Protein AF-A0A5V2V2C1-F1 (afdb_monomer_lite)

Organism: Salmonella enterica (NCBI:txid28901)

pLDDT: mean 73.4, std 7.79, range [46.5, 88.31]

Structure (mmCIF, N/CA/C/O backbone):
data_AF-A0A5V2V2C1-F1
#
_entry.id   AF-A0A5V2V2C1-F1
#
loop_
_atom_site.group_PDB
_atom_site.id
_atom_site.type_symbol
_atom_site.label_atom_id
_atom_site.label_alt_id
_atom_site.label_comp_id
_atom_site.label_asym_id
_atom_site.label_entity_id
_atom_site.label_seq_id
_atom_site.pdbx_PDB_ins_code
_atom_site.Cartn_x
_atom_site.Cartn_y
_atom_site.Cartn_z
_atom_site.occupancy
_atom_site.B_iso_or_equiv
_atom_site.auth_seq_id
_atom_site.auth_comp_id
_atom_site.auth_asym_id
_atom_site.auth_atom_id
_atom_site.pdbx_PDB_model_num
ATOM 1 N N . MET A 1 1 ? -15.595 21.763 -10.221 1.00 57.06 1 MET A N 1
ATOM 2 C CA . MET A 1 1 ? -15.174 20.963 -11.400 1.00 57.06 1 MET A CA 1
ATOM 3 C C . MET A 1 1 ? -13.698 20.547 -11.376 1.00 57.06 1 MET A C 1
ATOM 5 O O . MET A 1 1 ? -13.423 19.401 -11.702 1.00 57.06 1 MET A O 1
ATOM 9 N N . LYS A 1 2 ? -12.760 21.394 -10.913 1.00 62.22 2 LYS A N 1
ATOM 10 C CA . LYS A 1 2 ? -11.306 21.099 -10.880 1.00 62.22 2 LYS A CA 1
ATOM 11 C C . LYS A 1 2 ? -10.919 19.744 -10.247 1.00 62.22 2 LYS A C 1
ATOM 13 O O . LYS A 1 2 ? -10.123 19.019 -10.826 1.00 62.22 2 LYS A O 1
ATOM 18 N N . LYS A 1 3 ? -11.540 19.347 -9.124 1.00 69.38 3 LYS A N 1
ATOM 19 C CA . LYS A 1 3 ? -11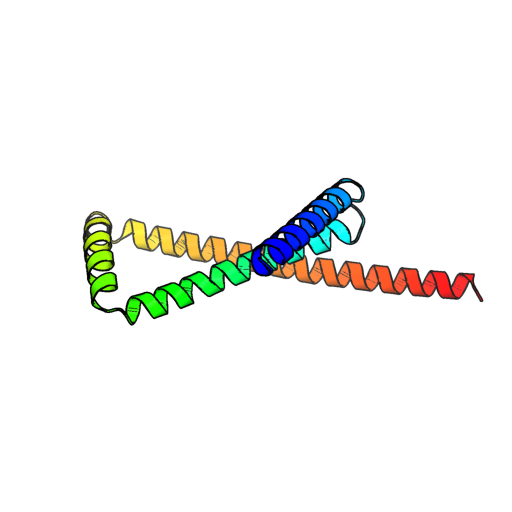.255 18.062 -8.443 1.00 69.38 3 LYS A CA 1
ATOM 20 C C . LYS A 1 3 ? -11.572 16.823 -9.297 1.00 69.38 3 LYS A C 1
ATOM 22 O O . LYS A 1 3 ? -10.804 15.870 -9.289 1.00 69.38 3 LYS A O 1
ATOM 27 N N . LYS A 1 4 ? -12.672 16.850 -10.063 1.00 72.38 4 LYS A N 1
ATOM 28 C CA . LYS A 1 4 ? -13.042 15.750 -10.974 1.00 72.38 4 LYS A CA 1
ATOM 29 C C . LYS A 1 4 ? -12.075 15.647 -12.154 1.00 72.38 4 LYS A C 1
ATOM 31 O O . LYS A 1 4 ? -11.758 14.548 -12.580 1.00 72.38 4 LYS A O 1
ATOM 36 N N . LEU A 1 5 ? -11.583 16.788 -12.634 1.00 76.75 5 LEU A N 1
ATOM 37 C CA . LEU A 1 5 ? -10.645 16.865 -13.753 1.00 76.75 5 LEU A CA 1
ATOM 38 C C . LEU A 1 5 ? -9.265 16.310 -13.366 1.00 76.75 5 LEU A C 1
ATOM 40 O O . LEU A 1 5 ? -8.706 15.496 -14.089 1.00 76.75 5 LEU A O 1
ATOM 44 N N . ILE A 1 6 ? -8.774 16.662 -12.173 1.00 82.06 6 ILE A N 1
ATOM 45 C CA . ILE A 1 6 ? -7.521 16.127 -11.613 1.00 82.06 6 ILE A CA 1
ATOM 46 C C . ILE A 1 6 ? -7.639 14.620 -11.359 1.00 82.06 6 ILE A C 1
ATOM 48 O O . ILE A 1 6 ? -6.746 13.863 -11.723 1.00 82.06 6 ILE A O 1
ATOM 52 N N . SER A 1 7 ? -8.764 14.174 -10.791 1.00 81.75 7 SER A N 1
ATOM 53 C CA . SER A 1 7 ? -9.020 12.749 -10.568 1.00 81.75 7 SER A CA 1
ATOM 54 C C . SER A 1 7 ? -9.093 11.962 -11.880 1.00 81.75 7 SER A C 1
ATOM 56 O O . SER A 1 7 ? -8.578 10.851 -11.941 1.00 81.75 7 SER A O 1
ATOM 58 N N . GLY A 1 8 ? -9.713 12.525 -12.921 1.00 84.25 8 GLY A N 1
ATOM 59 C CA . GLY A 1 8 ? -9.805 11.894 -14.239 1.00 84.25 8 GLY A CA 1
ATOM 60 C C . GLY A 1 8 ? -8.454 11.808 -14.948 1.00 84.25 8 GLY A C 1
ATOM 61 O O . GLY A 1 8 ? -8.103 10.749 -15.458 1.00 84.25 8 GLY A O 1
ATOM 62 N N . LEU A 1 9 ? -7.666 12.888 -14.919 1.00 86.50 9 LEU A N 1
ATOM 63 C CA . LEU A 1 9 ? -6.310 12.911 -15.478 1.00 86.50 9 LEU A CA 1
ATOM 64 C C . LEU A 1 9 ? -5.384 11.921 -14.768 1.00 86.50 9 LEU A C 1
ATOM 66 O O . LEU A 1 9 ? -4.652 11.190 -15.428 1.00 86.50 9 LEU A O 1
ATOM 70 N N . PHE A 1 10 ? -5.452 11.858 -13.437 1.00 84.88 10 PHE A N 1
ATOM 71 C CA . PHE A 1 10 ? -4.700 10.878 -12.658 1.00 84.88 10 PHE A CA 1
ATOM 72 C C . PHE A 1 10 ? -5.082 9.443 -13.042 1.00 84.88 10 PHE A C 1
ATOM 74 O O . PHE A 1 10 ? -4.202 8.615 -13.251 1.00 84.88 10 PHE A O 1
ATOM 81 N N . LEU A 1 11 ? -6.380 9.160 -13.203 1.00 84.81 11 LEU A N 1
ATOM 82 C CA . LEU A 1 11 ? -6.861 7.839 -13.608 1.00 84.81 11 LEU A CA 1
ATOM 83 C C . LEU A 1 11 ? -6.369 7.457 -15.013 1.00 84.81 11 LEU A C 1
ATOM 85 O O . LEU A 1 11 ? -5.907 6.338 -15.214 1.00 84.81 11 LEU A O 1
ATOM 89 N N . MET A 1 12 ? -6.427 8.384 -15.974 1.00 88.31 12 MET A N 1
ATOM 90 C CA . MET A 1 12 ? -5.920 8.155 -17.332 1.00 88.31 12 MET A CA 1
ATOM 91 C C . MET A 1 12 ? -4.411 7.898 -17.338 1.00 88.31 12 MET A C 1
ATOM 93 O O . MET A 1 12 ? -3.957 6.947 -17.973 1.00 88.31 12 MET A O 1
ATOM 97 N N . LEU A 1 13 ? -3.642 8.701 -16.595 1.00 86.50 13 LEU A N 1
ATOM 98 C CA . LEU A 1 13 ? -2.196 8.527 -16.459 1.00 86.50 13 LEU A CA 1
ATOM 99 C C . LEU A 1 13 ? -1.855 7.177 -15.813 1.00 86.50 13 LEU A C 1
ATOM 101 O O . LEU A 1 13 ? -0.954 6.479 -16.270 1.00 86.50 13 LEU A O 1
ATOM 105 N N . TRP A 1 14 ? -2.608 6.786 -14.783 1.00 82.75 14 TRP A N 1
ATOM 106 C CA . TRP A 1 14 ? -2.436 5.515 -14.087 1.00 82.75 14 TRP A CA 1
ATOM 107 C C . TRP A 1 14 ? -2.726 4.314 -14.991 1.00 82.75 14 TRP A C 1
ATOM 109 O O . TRP A 1 14 ? -1.942 3.368 -15.041 1.00 82.75 14 TRP A O 1
ATOM 119 N N . MET A 1 15 ? -3.811 4.366 -15.765 1.00 85.44 15 MET A N 1
ATOM 120 C CA . MET A 1 15 ? -4.148 3.313 -16.726 1.00 85.44 15 MET A CA 1
ATOM 121 C C . MET A 1 15 ? -3.092 3.191 -17.827 1.00 85.44 15 MET A C 1
ATOM 123 O O . MET A 1 15 ? -2.682 2.080 -18.154 1.00 85.44 15 MET A O 1
ATOM 127 N N . ALA A 1 16 ? -2.595 4.312 -18.355 1.00 84.25 16 ALA A N 1
ATOM 128 C CA . ALA A 1 16 ? -1.507 4.303 -19.331 1.00 84.25 16 ALA A CA 1
ATOM 129 C C . ALA A 1 16 ? -0.223 3.683 -18.752 1.00 84.25 16 ALA A C 1
ATOM 131 O O . ALA A 1 16 ? 0.440 2.896 -19.428 1.00 84.25 16 ALA A O 1
ATOM 132 N N . LEU A 1 17 ? 0.092 3.977 -17.486 1.00 82.00 17 LEU A N 1
ATOM 133 C CA . LEU A 1 17 ? 1.231 3.395 -16.776 1.00 82.00 17 LEU A CA 1
ATOM 134 C C . LEU A 1 17 ? 1.090 1.871 -16.615 1.00 82.00 17 LEU A C 1
ATOM 136 O O . LEU A 1 17 ? 2.054 1.142 -16.840 1.00 82.00 17 LEU A O 1
ATOM 140 N N . LEU A 1 18 ? -0.107 1.382 -16.272 1.00 80.56 18 LEU A N 1
ATOM 141 C CA . LEU A 1 18 ? -0.396 -0.053 -16.150 1.00 80.56 18 LEU A CA 1
ATOM 142 C C . LEU A 1 18 ? -0.298 -0.780 -17.496 1.00 80.56 18 LEU A C 1
ATOM 144 O O . LEU A 1 18 ? 0.258 -1.875 -17.569 1.00 80.56 18 LEU A O 1
ATOM 148 N N . ILE A 1 19 ? -0.793 -0.162 -18.569 1.00 81.56 19 ILE A N 1
ATOM 149 C CA . ILE A 1 19 ? -0.679 -0.712 -19.924 1.00 81.56 19 ILE A CA 1
ATOM 150 C C . ILE A 1 19 ? 0.797 -0.770 -20.337 1.00 81.56 19 ILE A C 1
ATOM 152 O O . ILE A 1 19 ? 1.263 -1.810 -20.796 1.00 81.56 19 ILE A O 1
ATOM 156 N N . ALA A 1 20 ? 1.567 0.297 -20.103 1.00 75.25 20 ALA A N 1
ATOM 157 C CA . ALA A 1 20 ? 3.005 0.315 -20.376 1.00 75.25 20 ALA A CA 1
ATOM 158 C C . ALA A 1 20 ? 3.775 -0.734 -19.554 1.00 75.25 20 ALA A C 1
ATOM 160 O O . ALA A 1 20 ? 4.711 -1.344 -20.068 1.00 75.25 20 ALA A O 1
ATOM 161 N N . ALA A 1 21 ? 3.360 -0.993 -18.310 1.00 75.31 21 ALA A N 1
ATOM 162 C CA . ALA A 1 21 ? 3.924 -2.051 -17.477 1.00 75.31 21 AL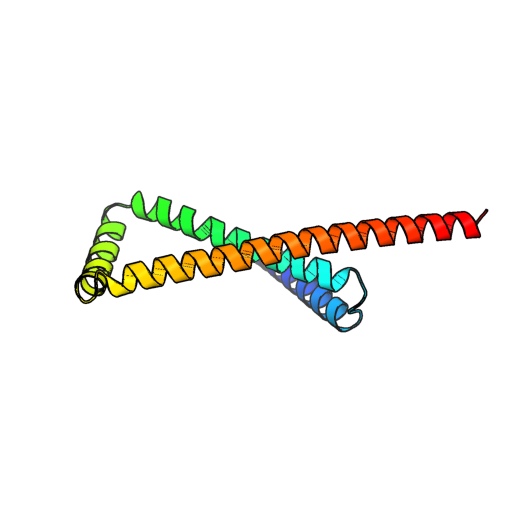A A CA 1
ATOM 163 C C . ALA A 1 21 ? 3.668 -3.458 -18.043 1.00 75.31 21 ALA A C 1
ATOM 165 O O . ALA A 1 21 ? 4.554 -4.306 -17.974 1.00 75.31 21 ALA A O 1
ATOM 166 N N . MET A 1 22 ? 2.493 -3.711 -18.628 1.00 77.06 22 MET A N 1
ATOM 167 C CA . MET A 1 22 ? 2.206 -4.995 -19.279 1.00 77.06 22 MET A CA 1
ATOM 168 C C . MET A 1 22 ? 2.931 -5.166 -20.616 1.00 77.06 22 MET A C 1
ATOM 170 O O . MET A 1 22 ? 3.393 -6.263 -20.918 1.00 77.06 22 MET A O 1
ATOM 174 N N . VAL A 1 23 ? 3.043 -4.099 -21.410 1.00 77.50 23 VAL A N 1
ATOM 175 C CA . VAL A 1 23 ? 3.706 -4.148 -22.724 1.00 77.50 23 VAL A CA 1
ATOM 176 C C . VAL A 1 23 ? 5.233 -4.218 -22.581 1.00 77.50 23 VAL A C 1
ATOM 178 O O . VAL A 1 23 ? 5.893 -4.882 -23.376 1.00 77.50 23 VAL A O 1
ATOM 181 N N . TYR A 1 24 ? 5.800 -3.592 -21.543 1.00 70.62 24 TYR A N 1
ATOM 182 C CA . TYR A 1 24 ? 7.239 -3.577 -21.261 1.00 70.62 24 TYR A CA 1
ATOM 183 C C . TYR A 1 24 ? 7.549 -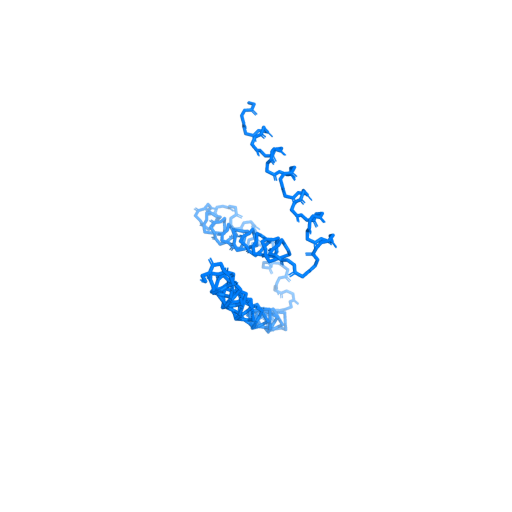4.086 -19.841 1.00 70.62 24 TYR A C 1
ATOM 185 O O . TYR A 1 24 ? 7.949 -3.304 -18.970 1.00 70.62 24 TYR A O 1
ATOM 193 N N . PRO A 1 25 ? 7.430 -5.405 -19.598 1.00 62.91 25 PRO A N 1
ATOM 194 C CA . PRO A 1 25 ? 7.582 -5.999 -18.266 1.00 62.91 25 PRO A CA 1
ATOM 195 C C . PRO A 1 25 ? 9.013 -5.924 -17.703 1.00 62.91 25 PRO A C 1
ATOM 197 O O . PRO A 1 25 ? 9.208 -6.061 -16.502 1.00 62.91 25 PRO A O 1
ATOM 200 N N . GLN A 1 26 ? 10.015 -5.687 -18.554 1.00 64.56 26 GLN A N 1
ATOM 201 C CA . GLN A 1 26 ? 11.431 -5.533 -18.178 1.00 64.56 26 GLN A CA 1
ATOM 202 C C . GLN A 1 26 ? 11.825 -4.057 -17.927 1.00 64.56 26 GLN A C 1
ATOM 204 O O . GLN A 1 26 ? 12.989 -3.757 -17.670 1.00 64.56 26 GLN A O 1
ATOM 209 N N . GLY A 1 27 ? 10.885 -3.114 -18.077 1.00 68.75 27 GLY A N 1
ATOM 210 C CA . GLY A 1 27 ? 11.129 -1.676 -17.946 1.00 68.75 27 GLY A CA 1
ATOM 211 C C . GLY A 1 27 ? 10.921 -1.130 -16.529 1.00 68.75 27 GLY A C 1
ATOM 212 O O . GLY A 1 27 ? 10.654 -1.858 -15.582 1.00 68.75 27 GLY A O 1
ATOM 213 N N . ILE A 1 28 ? 10.992 0.196 -16.386 1.00 69.38 28 ILE A N 1
ATOM 214 C CA . ILE A 1 28 ? 10.740 0.902 -15.113 1.00 69.38 28 ILE A CA 1
ATOM 215 C C . ILE A 1 28 ? 9.225 1.045 -14.835 1.00 69.38 28 ILE A C 1
ATOM 217 O O . ILE A 1 28 ? 8.807 1.258 -13.699 1.00 69.38 28 ILE A O 1
ATOM 221 N N . PHE A 1 29 ? 8.373 0.881 -15.853 1.00 73.25 29 PHE A N 1
ATOM 222 C CA . PHE A 1 29 ? 6.918 1.055 -15.748 1.00 73.25 29 PHE A CA 1
ATOM 223 C C . PHE A 1 29 ? 6.228 0.110 -14.744 1.00 73.25 29 PHE A C 1
ATOM 225 O O . PHE A 1 29 ? 5.444 0.611 -13.935 1.00 73.25 29 PHE A O 1
ATOM 232 N N . PRO A 1 30 ? 6.534 -1.204 -14.690 1.00 71.38 30 PRO A N 1
ATOM 233 C CA . PRO A 1 30 ? 6.015 -2.093 -13.646 1.00 71.38 30 PRO A CA 1
ATOM 234 C C . PRO A 1 30 ? 6.439 -1.670 -12.238 1.00 71.38 30 PRO A C 1
ATOM 236 O O . PRO A 1 30 ? 5.663 -1.797 -11.295 1.00 71.38 30 PRO A O 1
ATOM 239 N N . VAL A 1 31 ? 7.643 -1.111 -12.094 1.00 70.62 31 VAL A N 1
ATOM 240 C CA . VAL A 1 31 ? 8.188 -0.633 -10.811 1.00 70.62 31 VAL A CA 1
ATOM 241 C C . VAL A 1 31 ? 7.462 0.624 -10.343 1.00 70.62 31 VAL A C 1
ATOM 243 O O . VAL A 1 31 ? 7.117 0.754 -9.168 1.00 70.62 31 VAL A O 1
ATOM 246 N N . LEU A 1 32 ? 7.172 1.541 -11.266 1.00 75.19 32 LEU A N 1
ATOM 247 C CA . LEU A 1 32 ? 6.388 2.744 -10.987 1.00 75.19 32 LEU A CA 1
ATOM 248 C C . LEU A 1 32 ? 4.938 2.397 -10.633 1.00 75.19 32 LEU A C 1
ATOM 250 O O . LEU A 1 32 ? 4.389 2.947 -9.680 1.00 75.19 32 LEU A O 1
ATOM 254 N N . ALA A 1 33 ? 4.339 1.440 -11.342 1.00 76.19 33 ALA A N 1
ATOM 255 C CA . ALA A 1 33 ? 3.006 0.948 -11.020 1.00 76.19 33 ALA A CA 1
ATOM 256 C C . ALA A 1 33 ? 2.982 0.271 -9.640 1.00 76.19 33 ALA A C 1
ATOM 258 O O . ALA A 1 33 ? 2.147 0.610 -8.805 1.00 76.19 33 ALA A O 1
ATOM 259 N N . ALA A 1 34 ? 3.931 -0.623 -9.351 1.00 76.06 34 ALA A N 1
ATOM 260 C CA . ALA A 1 34 ? 4.032 -1.270 -8.047 1.00 76.06 34 ALA A CA 1
ATOM 261 C C . ALA A 1 34 ? 4.232 -0.242 -6.923 1.00 76.06 34 ALA A C 1
ATOM 263 O O . ALA A 1 34 ? 3.471 -0.228 -5.959 1.00 76.06 34 ALA A O 1
ATOM 264 N N . SER A 1 35 ? 5.194 0.671 -7.060 1.00 74.81 35 SER A N 1
ATOM 265 C CA . SER A 1 35 ? 5.452 1.698 -6.042 1.00 74.81 35 SER A CA 1
ATOM 266 C C . SER A 1 35 ? 4.248 2.617 -5.810 1.00 74.81 35 SER A C 1
ATOM 268 O O . SER A 1 35 ? 3.931 2.910 -4.658 1.00 74.81 35 SER A O 1
ATOM 270 N N . GLY A 1 36 ? 3.505 3.000 -6.854 1.00 78.50 36 GLY A N 1
ATOM 271 C CA . GLY A 1 36 ? 2.274 3.775 -6.683 1.00 78.50 36 GLY A CA 1
ATOM 272 C C . GLY A 1 36 ? 1.155 2.997 -5.974 1.00 78.50 36 GLY A C 1
ATOM 273 O O . GLY A 1 36 ? 0.477 3.573 -5.122 1.00 78.50 36 GLY A O 1
ATOM 274 N N . VAL A 1 37 ? 1.004 1.686 -6.226 1.00 80.62 37 VAL A N 1
ATOM 275 C CA . VAL A 1 37 ? 0.077 0.824 -5.459 1.00 80.62 37 VAL A CA 1
ATOM 276 C C . VAL A 1 37 ? 0.476 0.788 -3.984 1.00 80.62 37 VAL A C 1
ATOM 278 O O . VAL A 1 37 ? -0.380 0.927 -3.110 1.00 80.62 37 VAL A O 1
ATOM 281 N N . TRP A 1 38 ? 1.771 0.658 -3.695 1.00 74.56 38 TRP A N 1
ATOM 282 C CA . TRP A 1 38 ? 2.288 0.649 -2.327 1.00 74.56 38 TRP A CA 1
ATOM 283 C C . TRP A 1 38 ? 2.052 1.979 -1.605 1.00 74.56 38 TRP A C 1
ATOM 285 O O . TRP A 1 38 ? 1.575 1.978 -0.471 1.00 74.56 38 TRP A O 1
ATOM 295 N N . VAL A 1 39 ? 2.299 3.113 -2.264 1.00 78.31 39 VAL A N 1
ATOM 296 C CA . VAL A 1 39 ? 2.030 4.447 -1.702 1.00 78.31 39 VAL A CA 1
ATOM 297 C C . VAL A 1 39 ? 0.537 4.637 -1.423 1.00 78.31 39 VAL A C 1
ATOM 299 O O . VAL A 1 39 ? 0.172 5.083 -0.335 1.00 78.31 39 VAL A O 1
ATOM 302 N N . ALA A 1 40 ? -0.339 4.247 -2.355 1.00 79.00 40 ALA A N 1
ATOM 303 C CA . ALA A 1 40 ? -1.789 4.296 -2.151 1.00 79.00 40 ALA A CA 1
ATOM 304 C C . ALA A 1 40 ? -2.239 3.388 -0.993 1.00 79.00 40 ALA A C 1
ATOM 306 O O . ALA A 1 40 ? -3.116 3.754 -0.204 1.00 79.00 40 ALA A O 1
ATOM 307 N N . CYS A 1 41 ? -1.605 2.223 -0.851 1.00 76.94 41 CYS A N 1
ATOM 308 C CA . CYS A 1 41 ? -1.886 1.305 0.241 1.00 76.94 41 CYS A CA 1
ATOM 309 C C . CYS A 1 41 ? -1.458 1.883 1.598 1.00 76.94 41 CYS A C 1
ATOM 311 O O . CYS A 1 41 ? -2.259 1.884 2.532 1.00 76.94 41 CYS A O 1
ATOM 313 N N . LEU A 1 42 ? -0.257 2.462 1.700 1.00 79.38 42 LEU A N 1
ATOM 314 C CA . LEU A 1 42 ? 0.218 3.130 2.918 1.00 79.38 42 LEU A CA 1
ATOM 315 C C . LEU A 1 42 ? -0.646 4.340 3.289 1.00 79.38 42 LEU A C 1
ATOM 317 O O . LEU A 1 42 ? -0.960 4.525 4.461 1.00 79.38 42 LEU A O 1
ATOM 321 N N . LEU A 1 43 ? -1.083 5.131 2.305 1.00 76.94 43 LEU A N 1
ATOM 322 C CA . LEU A 1 43 ? -2.022 6.236 2.521 1.00 76.94 43 LEU A CA 1
ATOM 323 C C . LEU A 1 43 ? -3.346 5.739 3.103 1.00 76.94 43 LEU A C 1
ATOM 325 O O . LEU A 1 43 ? -3.847 6.311 4.067 1.00 76.94 43 LEU A O 1
ATOM 329 N N . THR A 1 44 ? -3.889 4.645 2.571 1.00 76.94 44 THR A N 1
ATOM 330 C CA . THR A 1 44 ? -5.122 4.036 3.094 1.00 76.94 44 THR A CA 1
ATOM 331 C C . THR A 1 44 ? -4.914 3.539 4.527 1.00 76.94 44 THR A C 1
ATOM 333 O O . THR A 1 44 ? -5.721 3.831 5.410 1.00 76.94 44 THR A O 1
ATOM 336 N N . TRP A 1 45 ? -3.784 2.879 4.788 1.00 74.44 45 TRP A N 1
ATOM 337 C CA . TRP A 1 45 ? -3.385 2.436 6.123 1.00 74.44 45 TRP A CA 1
ATOM 338 C C . TRP A 1 45 ? -3.108 3.572 7.103 1.00 74.44 45 TRP A C 1
ATOM 340 O O . TRP A 1 45 ? -3.268 3.353 8.294 1.00 74.44 45 TRP A O 1
ATOM 350 N N . ALA A 1 46 ? -2.730 4.765 6.643 1.00 75.50 46 ALA A N 1
ATOM 351 C CA . ALA A 1 46 ? -2.566 5.951 7.480 1.00 75.50 46 ALA A CA 1
ATOM 352 C C . ALA A 1 46 ? -3.907 6.646 7.768 1.00 75.50 46 ALA A C 1
ATOM 354 O O . ALA A 1 46 ? -4.118 7.173 8.859 1.00 75.50 46 ALA A O 1
ATOM 355 N N . VAL A 1 47 ? -4.851 6.607 6.823 1.00 81.62 47 VAL A N 1
ATOM 356 C CA . VAL A 1 47 ? -6.196 7.173 7.012 1.00 81.62 47 VAL A CA 1
ATOM 357 C C . VAL A 1 47 ? -6.998 6.373 8.039 1.00 81.62 47 VAL A C 1
ATOM 359 O O . VAL A 1 47 ? -7.724 6.974 8.823 1.00 81.62 47 VAL A O 1
ATOM 362 N N . ILE A 1 48 ? -6.842 5.048 8.098 1.00 77.62 48 ILE A N 1
ATOM 363 C CA . ILE A 1 48 ? -7.538 4.182 9.069 1.00 77.62 48 ILE A CA 1
ATOM 364 C C . ILE A 1 48 ? -7.282 4.586 10.540 1.00 77.62 48 ILE A C 1
ATOM 366 O O . ILE A 1 48 ? -8.258 4.833 11.248 1.00 77.62 48 ILE A O 1
ATOM 370 N N . PRO A 1 49 ? -6.036 4.706 11.043 1.00 78.19 49 PRO A N 1
ATOM 371 C CA . PRO A 1 49 ? -5.764 5.113 12.417 1.00 78.19 49 PRO A CA 1
ATOM 372 C C . PRO A 1 49 ? -6.121 6.579 12.667 1.00 78.19 49 PRO A C 1
ATOM 374 O O . PRO A 1 49 ? -6.529 6.907 13.775 1.00 78.19 49 PRO A O 1
ATOM 377 N N . VAL A 1 50 ? -6.036 7.457 11.661 1.00 78.88 50 VAL A N 1
ATOM 378 C CA . VAL A 1 50 ? -6.484 8.856 11.787 1.00 78.88 50 VAL A CA 1
ATOM 379 C C . VAL A 1 50 ? -8.003 8.928 11.936 1.00 78.88 50 VAL A C 1
ATOM 381 O O . VAL A 1 50 ? -8.505 9.634 12.810 1.00 78.88 50 VAL A O 1
ATOM 384 N N . ALA A 1 51 ? -8.741 8.162 11.134 1.00 77.50 51 ALA A N 1
ATOM 385 C CA . ALA A 1 51 ? -10.186 8.035 11.246 1.00 77.50 51 ALA A CA 1
ATOM 386 C C . ALA A 1 51 ? -10.574 7.399 12.585 1.00 77.50 51 ALA A C 1
ATOM 388 O O . ALA A 1 51 ? -11.483 7.896 13.239 1.00 77.50 51 ALA A O 1
ATOM 389 N N . LEU A 1 52 ? -9.847 6.373 13.037 1.00 76.94 52 LEU A N 1
ATOM 390 C CA . LEU A 1 52 ? -10.048 5.743 14.342 1.00 76.94 52 LEU A CA 1
ATOM 391 C C . LEU A 1 52 ? -9.776 6.722 15.494 1.00 76.94 52 LEU A C 1
ATOM 393 O O . LEU A 1 52 ? -10.574 6.816 16.419 1.00 76.94 52 LEU A O 1
ATOM 397 N N . ALA A 1 53 ? -8.700 7.506 15.421 1.00 78.75 53 ALA A N 1
ATOM 398 C CA . ALA A 1 53 ? -8.384 8.539 16.404 1.00 78.75 53 ALA A CA 1
ATOM 399 C C . ALA A 1 53 ? -9.447 9.651 16.430 1.00 78.75 53 ALA A C 1
ATOM 401 O O . ALA A 1 53 ? -9.816 10.132 17.502 1.00 78.75 53 ALA A O 1
ATOM 402 N N . ALA A 1 54 ? -9.980 10.037 15.267 1.00 78.75 54 ALA A N 1
ATOM 403 C CA . ALA A 1 54 ? -11.100 10.970 15.168 1.00 78.75 54 ALA A CA 1
ATOM 404 C C . ALA A 1 54 ? -12.402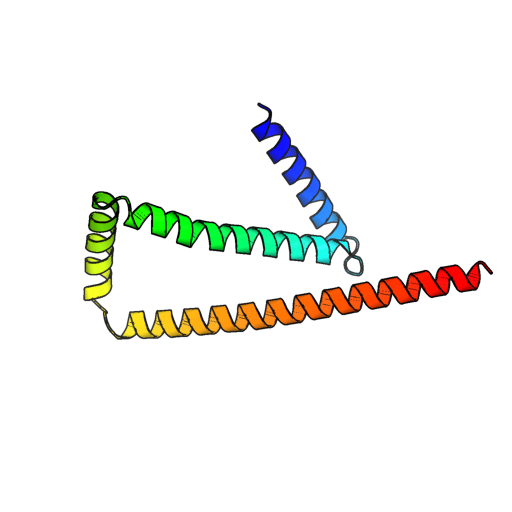 10.369 15.729 1.00 78.75 54 ALA A C 1
ATOM 406 O O . ALA A 1 54 ? -13.165 11.065 16.397 1.00 78.75 54 ALA A O 1
ATOM 407 N N . LEU A 1 55 ? -12.627 9.072 15.518 1.00 75.31 55 LEU A N 1
ATOM 408 C CA . LEU A 1 55 ? -13.765 8.331 16.055 1.00 75.31 55 LEU A CA 1
ATOM 409 C C . LEU A 1 55 ? -13.718 8.272 17.587 1.00 75.31 55 LEU A C 1
ATOM 411 O O . LEU A 1 55 ? -14.725 8.523 18.236 1.00 75.31 55 LEU A O 1
ATOM 415 N N . ILE A 1 56 ? -12.539 8.008 18.162 1.00 74.06 56 ILE A N 1
ATOM 416 C CA . ILE A 1 56 ? -12.313 7.974 19.615 1.00 74.06 56 ILE A CA 1
ATOM 417 C C . ILE A 1 56 ? -12.561 9.353 20.244 1.00 74.06 56 ILE A C 1
ATOM 419 O O . ILE A 1 56 ? -13.104 9.433 21.344 1.00 74.06 56 ILE A O 1
ATOM 423 N N . LYS A 1 57 ? -12.211 10.445 19.546 1.00 75.56 57 LYS A N 1
ATOM 424 C CA . LYS A 1 57 ? -12.534 11.813 19.990 1.00 75.56 57 LYS A CA 1
ATOM 425 C C . LYS A 1 57 ? -14.041 12.089 19.989 1.00 75.56 57 LYS A C 1
ATOM 427 O O . LYS A 1 57 ? -14.532 12.787 20.871 1.00 75.56 57 LYS A O 1
ATOM 432 N N . ASN A 1 58 ? -14.778 11.516 19.040 1.00 69.31 58 ASN A N 1
ATOM 433 C CA . ASN A 1 58 ? -16.234 11.614 18.954 1.00 69.31 58 ASN A CA 1
ATOM 434 C C . ASN A 1 58 ? -16.891 10.540 19.837 1.00 69.31 58 ASN A C 1
ATOM 436 O O . ASN A 1 58 ? -17.468 9.563 19.358 1.00 69.31 58 ASN A O 1
ATOM 440 N N . GLY A 1 59 ? -16.802 10.757 21.153 1.00 70.31 59 GLY A N 1
ATOM 441 C CA . GLY A 1 59 ? -17.251 9.854 22.219 1.00 70.31 59 GLY A CA 1
ATOM 442 C C . GLY A 1 59 ? -18.537 9.046 21.965 1.00 70.31 59 GLY A C 1
ATOM 443 O O . GLY A 1 59 ? -18.482 7.832 22.136 1.00 70.31 59 GLY A O 1
ATOM 444 N N . PRO A 1 60 ? -19.678 9.630 21.546 1.00 76.62 60 PRO A N 1
ATOM 445 C CA . PRO A 1 60 ? -20.932 8.875 21.429 1.00 76.62 60 PRO A CA 1
ATOM 446 C C . PRO A 1 60 ? -20.907 7.799 20.330 1.00 76.62 60 PRO A C 1
ATOM 448 O O . PRO A 1 60 ? -21.376 6.685 20.551 1.00 76.62 60 PRO A O 1
ATOM 451 N N . LEU A 1 61 ? -20.286 8.081 19.181 1.00 73.38 61 LEU A N 1
ATOM 452 C CA . LEU A 1 61 ? -20.247 7.157 18.042 1.00 73.38 61 LEU A CA 1
ATOM 453 C C . LEU A 1 61 ? -19.279 5.990 18.295 1.00 73.38 61 LEU A C 1
ATOM 455 O O . LEU A 1 61 ? -19.534 4.856 17.892 1.00 73.38 61 LEU A O 1
ATOM 459 N N . TRP A 1 62 ? -18.198 6.249 19.039 1.00 73.06 62 TRP A N 1
ATOM 460 C CA . TRP A 1 62 ? -17.306 5.205 19.543 1.00 73.06 62 TRP A CA 1
ATOM 461 C C . TRP A 1 62 ? -18.008 4.258 20.522 1.00 73.06 62 TRP A C 1
ATOM 463 O O . TRP A 1 62 ? -17.761 3.056 20.472 1.00 73.06 62 TRP A O 1
ATOM 473 N N . GLN A 1 63 ? -18.898 4.759 21.387 1.00 73.88 63 GLN A N 1
ATOM 474 C CA . GLN A 1 63 ? -19.612 3.918 22.358 1.00 73.88 63 GLN A CA 1
ATOM 475 C C . GLN A 1 63 ? -20.619 2.974 21.687 1.00 73.88 63 GLN A C 1
ATOM 477 O O . GLN A 1 63 ? -20.677 1.804 22.061 1.00 73.88 63 GLN A O 1
ATOM 482 N N . GLU A 1 64 ? -21.350 3.420 20.661 1.00 78.00 64 GLU A N 1
ATOM 483 C CA . GLU A 1 64 ? -22.274 2.561 19.898 1.00 78.00 64 GLU A CA 1
ATOM 484 C C . GLU A 1 64 ? -21.542 1.459 19.116 1.00 78.00 64 GLU A C 1
ATOM 486 O O . GLU A 1 64 ? -21.930 0.282 19.145 1.00 78.00 64 GLU A O 1
ATOM 491 N N . LEU A 1 65 ? -20.431 1.822 18.465 1.00 75.56 65 LEU A N 1
ATOM 492 C CA . LEU A 1 65 ? -19.561 0.872 17.770 1.00 75.56 65 LEU A CA 1
ATOM 493 C C . LEU A 1 65 ? -18.942 -0.121 18.749 1.00 75.56 65 LEU A C 1
ATOM 495 O O . LEU A 1 65 ? -18.944 -1.322 18.484 1.00 75.56 65 LEU A O 1
ATOM 499 N N . ARG A 1 66 ? -18.469 0.359 19.903 1.00 72.75 66 ARG A N 1
ATOM 500 C CA . ARG A 1 66 ? -17.897 -0.474 20.962 1.00 72.75 66 ARG A CA 1
ATOM 501 C C . ARG A 1 66 ? -18.936 -1.409 21.568 1.00 72.75 66 ARG A C 1
ATOM 503 O O . ARG A 1 66 ? -18.603 -2.562 21.798 1.00 72.75 66 ARG A O 1
ATOM 510 N N . ALA A 1 67 ? -20.174 -0.973 21.782 1.00 77.06 67 ALA A N 1
ATOM 511 C CA . ALA A 1 67 ? -21.247 -1.833 22.283 1.00 77.06 67 ALA A CA 1
ATOM 512 C C . ALA A 1 67 ? -21.594 -2.951 21.282 1.00 77.06 67 ALA A C 1
ATOM 514 O O . ALA A 1 67 ? -21.744 -4.111 21.670 1.00 77.06 67 ALA A O 1
ATOM 515 N N . SER A 1 68 ? -21.635 -2.634 19.985 1.00 74.88 68 SER A N 1
ATOM 516 C CA . SER A 1 68 ? -21.867 -3.618 18.914 1.00 74.88 68 SER A CA 1
ATOM 517 C C . SER A 1 68 ? -20.687 -4.584 18.733 1.00 74.88 68 SER A C 1
ATOM 519 O O . SER A 1 68 ? -20.876 -5.792 18.554 1.00 74.88 68 SER A O 1
ATOM 521 N N . LEU A 1 69 ? -19.458 -4.072 18.838 1.00 72.00 69 LEU A N 1
ATOM 522 C CA . LEU A 1 69 ? -18.229 -4.866 18.814 1.00 72.00 69 LEU A CA 1
ATOM 523 C C . LEU A 1 69 ? -18.129 -5.773 20.033 1.00 72.00 69 LEU A C 1
ATOM 525 O O . LEU A 1 69 ? -17.903 -6.964 19.864 1.00 72.00 69 LEU A O 1
ATOM 529 N N . LEU A 1 70 ? -18.355 -5.253 21.241 1.00 68.94 70 LEU A N 1
ATOM 530 C CA . LEU A 1 70 ? -18.369 -6.041 22.471 1.00 68.94 70 LEU A CA 1
ATOM 531 C C . LEU A 1 70 ? -19.422 -7.139 22.375 1.00 68.94 70 LEU A C 1
ATOM 533 O O . LEU A 1 70 ? -19.090 -8.295 22.598 1.00 68.94 70 LEU A O 1
ATOM 537 N N . LYS A 1 71 ? -20.643 -6.855 21.910 1.00 70.25 71 LYS A N 1
ATOM 538 C CA . LYS A 1 71 ? -21.661 -7.898 21.689 1.00 70.25 71 LYS A CA 1
ATOM 539 C C . LYS A 1 71 ? -21.181 -9.033 20.766 1.00 70.25 71 LYS A C 1
ATOM 541 O O . LYS A 1 71 ? -21.567 -10.185 20.950 1.00 70.25 71 LYS A O 1
ATOM 546 N N . THR A 1 72 ? -20.316 -8.723 19.804 1.00 63.81 72 THR A N 1
ATOM 547 C CA . THR A 1 72 ? -19.734 -9.696 18.866 1.00 63.81 72 THR A CA 1
ATOM 548 C C . THR A 1 72 ? -18.504 -10.410 19.450 1.00 63.81 72 THR A C 1
ATOM 550 O O . THR A 1 72 ? -18.327 -11.609 19.237 1.00 63.81 72 THR A O 1
ATOM 553 N N . ILE A 1 73 ? -17.679 -9.697 20.222 1.00 62.84 73 ILE A N 1
ATOM 554 C CA . ILE A 1 73 ? -16.418 -10.169 20.816 1.00 62.84 73 ILE A CA 1
ATOM 555 C C . ILE A 1 73 ? -16.664 -11.032 22.062 1.00 62.84 73 ILE A C 1
ATOM 557 O O . ILE A 1 73 ? -16.070 -12.104 22.174 1.00 62.84 73 ILE A O 1
ATOM 561 N N . THR A 1 74 ? -17.595 -10.638 22.940 1.00 56.06 74 THR A N 1
ATOM 562 C CA . THR A 1 74 ? -17.906 -11.339 24.209 1.00 56.06 74 THR A CA 1
ATOM 563 C C . THR A 1 74 ? -18.423 -12.768 23.975 1.00 56.06 74 THR A C 1
ATOM 565 O O . THR A 1 74 ? -18.387 -13.615 24.860 1.00 56.06 74 THR A O 1
ATOM 568 N N . ARG A 1 75 ? -18.872 -13.100 22.754 1.00 57.69 75 ARG A N 1
ATOM 569 C CA . ARG A 1 75 ? -19.280 -14.468 22.393 1.00 57.69 75 ARG A CA 1
ATOM 570 C C . ARG A 1 75 ? -18.090 -15.427 22.207 1.00 57.69 75 ARG A C 1
ATOM 572 O O . ARG A 1 75 ? -18.291 -16.639 22.235 1.00 57.69 75 ARG A O 1
ATOM 579 N N . LYS A 1 76 ? -16.871 -14.932 21.949 1.00 55.81 76 LYS A N 1
ATOM 580 C CA . LYS A 1 76 ? -15.735 -15.773 21.512 1.00 55.81 76 LYS A CA 1
ATOM 581 C C . LYS A 1 76 ? -14.374 -15.143 21.849 1.00 55.81 76 LYS A C 1
ATOM 583 O O . LYS A 1 76 ? -13.494 -15.032 20.997 1.00 55.81 76 LYS A O 1
ATOM 588 N N . GLU A 1 77 ? -14.217 -14.710 23.094 1.00 60.34 77 GLU A N 1
ATOM 589 C CA . GLU A 1 77 ? -13.268 -13.658 23.483 1.00 60.34 77 GLU A CA 1
ATOM 590 C C . GLU A 1 77 ? -11.777 -14.051 23.408 1.00 60.34 77 GLU A C 1
ATOM 592 O O . GLU A 1 77 ? -10.946 -13.229 23.035 1.00 60.34 77 GLU A O 1
ATOM 597 N N . ASN A 1 78 ? -11.410 -15.321 23.611 1.00 58.47 78 ASN A N 1
ATOM 598 C CA . ASN A 1 78 ? -9.982 -15.673 23.746 1.00 58.47 78 ASN A CA 1
ATOM 599 C C . ASN A 1 78 ? -9.346 -16.230 22.460 1.00 58.47 78 ASN A C 1
ATOM 601 O O . ASN A 1 78 ? -8.185 -15.954 22.154 1.00 58.47 78 ASN A O 1
ATOM 605 N N . VAL A 1 79 ? -10.105 -16.985 21.660 1.00 68.69 79 VAL A N 1
ATOM 606 C CA . VAL A 1 79 ? -9.575 -17.610 20.432 1.00 68.69 79 VAL A CA 1
ATOM 607 C C . VAL A 1 79 ? -9.506 -16.604 19.288 1.00 68.69 79 VAL A C 1
ATOM 609 O O . VAL A 1 79 ? -8.547 -16.624 18.521 1.00 68.69 79 VAL A O 1
ATOM 612 N N . PHE A 1 80 ? -10.491 -15.707 19.181 1.00 68.94 80 PHE A N 1
ATOM 613 C CA . PHE A 1 80 ? -10.547 -14.727 18.097 1.00 68.94 80 PHE A CA 1
ATOM 614 C C . PHE A 1 80 ? -9.442 -13.676 18.223 1.00 68.94 80 PHE A C 1
ATOM 616 O O . PHE A 1 80 ? -8.746 -13.421 17.247 1.00 68.94 80 PHE A O 1
ATOM 623 N N . ILE A 1 81 ? -9.213 -13.130 19.423 1.00 71.38 81 ILE A N 1
ATOM 624 C CA . ILE A 1 81 ? -8.153 -12.136 19.652 1.00 71.38 81 ILE A CA 1
ATOM 625 C C . ILE A 1 81 ? -6.768 -12.750 19.410 1.00 71.38 81 ILE A C 1
ATOM 627 O O . ILE A 1 81 ? -5.944 -12.139 18.732 1.00 71.38 81 ILE A O 1
ATOM 631 N N . SER A 1 82 ? -6.526 -13.985 19.867 1.00 75.56 82 SER A N 1
ATOM 632 C CA . SER A 1 82 ? -5.271 -14.698 19.584 1.00 75.56 82 SER A CA 1
ATOM 633 C C . SER A 1 82 ? -5.066 -14.932 18.081 1.00 75.56 82 SER A C 1
ATOM 635 O O . SER A 1 82 ? -3.972 -14.714 17.560 1.00 75.56 82 SER A O 1
ATOM 637 N N . TRP A 1 83 ? -6.127 -15.311 17.360 1.00 81.94 83 TRP A N 1
ATOM 638 C CA . TRP A 1 83 ? -6.093 -15.476 15.905 1.00 81.94 83 TRP A CA 1
ATOM 639 C C . TRP A 1 83 ? -5.828 -14.165 15.167 1.00 81.94 83 TRP A C 1
ATOM 641 O O . TRP A 1 83 ? -4.962 -14.126 14.298 1.00 81.94 83 TRP A O 1
ATOM 651 N N . VAL A 1 84 ? -6.529 -13.089 15.526 1.00 81.44 84 VAL A N 1
ATOM 652 C CA . VAL A 1 84 ? -6.352 -11.761 14.925 1.00 81.44 84 VAL A CA 1
ATOM 653 C C . VAL A 1 84 ? -4.937 -11.252 15.162 1.00 81.44 84 VAL A C 1
ATOM 655 O O . VAL A 1 84 ? -4.313 -10.748 14.236 1.00 81.44 84 VAL A O 1
ATOM 658 N N . MET A 1 85 ? -4.397 -11.434 16.366 1.00 77.75 85 MET A N 1
ATOM 659 C CA . MET A 1 85 ? -3.045 -10.996 16.699 1.00 77.75 85 MET A CA 1
ATOM 660 C C . MET A 1 85 ? -1.988 -11.783 15.907 1.00 77.75 85 MET A C 1
ATOM 662 O O . MET A 1 85 ? -1.072 -11.182 15.350 1.00 77.75 85 MET A O 1
ATOM 666 N N . ARG A 1 86 ? -2.159 -13.105 15.748 1.00 78.50 86 ARG A N 1
ATOM 667 C CA . ARG A 1 86 ? -1.303 -13.925 14.869 1.00 78.50 86 ARG A CA 1
ATOM 668 C C . ARG A 1 86 ? -1.403 -13.495 13.406 1.00 78.50 86 ARG A C 1
ATOM 670 O O . ARG A 1 86 ? -0.379 -13.383 12.741 1.00 78.50 86 ARG A O 1
ATOM 677 N N . LEU A 1 87 ? -2.608 -13.217 12.914 1.00 83.00 87 LEU A N 1
ATOM 678 C CA . LEU A 1 87 ? -2.842 -12.792 11.534 1.00 83.00 87 LEU A CA 1
ATOM 679 C C . LEU A 1 87 ? -2.240 -11.406 11.273 1.00 83.00 87 LEU A C 1
ATOM 681 O O . LEU A 1 87 ? -1.597 -11.210 10.249 1.00 83.00 87 LEU A O 1
ATOM 685 N N . LEU A 1 88 ? -2.353 -10.481 12.228 1.00 80.94 88 LEU A N 1
ATOM 686 C CA . LEU A 1 88 ? -1.742 -9.154 12.161 1.00 80.94 88 LEU A CA 1
ATOM 687 C C . LEU A 1 88 ? -0.212 -9.237 12.115 1.00 80.94 88 LEU A C 1
ATOM 689 O O . LEU A 1 88 ? 0.412 -8.519 11.335 1.00 80.94 88 LEU A O 1
ATOM 693 N N . ILE A 1 89 ? 0.390 -10.126 12.914 1.00 78.00 89 ILE A N 1
ATOM 694 C CA . ILE A 1 89 ? 1.838 -10.369 12.899 1.00 78.00 89 ILE A CA 1
ATOM 695 C C . ILE A 1 89 ? 2.258 -10.964 11.557 1.00 78.00 89 ILE A C 1
ATOM 697 O O . ILE A 1 89 ? 3.180 -10.444 10.943 1.00 78.00 89 ILE A O 1
ATOM 701 N N . VAL A 1 90 ? 1.572 -12.002 11.066 1.00 78.50 90 VAL A N 1
ATOM 702 C CA . VAL A 1 90 ? 1.887 -12.633 9.772 1.00 78.50 90 VAL A CA 1
ATOM 703 C C . VAL A 1 90 ? 1.748 -11.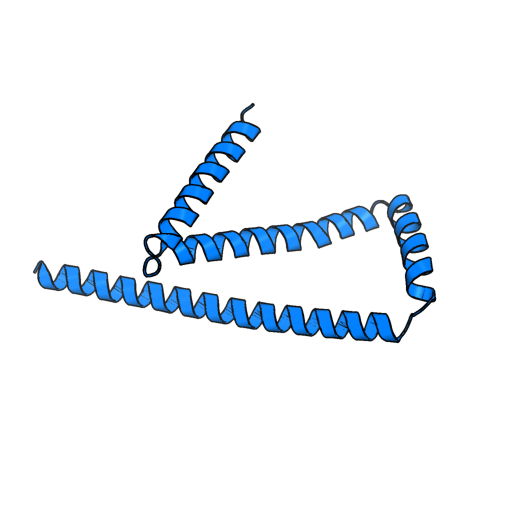634 8.625 1.00 78.50 90 VAL A C 1
ATOM 705 O O . VAL A 1 90 ? 2.638 -11.549 7.783 1.00 78.50 90 VAL A O 1
ATOM 708 N N . VAL A 1 91 ? 0.678 -10.837 8.614 1.00 75.69 91 VAL A N 1
ATOM 709 C CA . VAL A 1 91 ? 0.471 -9.780 7.617 1.00 75.69 91 VAL A CA 1
ATOM 710 C C . VAL A 1 91 ? 1.565 -8.726 7.719 1.00 75.69 91 VAL A C 1
ATOM 712 O O . VAL A 1 91 ? 2.139 -8.379 6.696 1.00 75.69 91 VAL A O 1
ATOM 715 N N . SER A 1 92 ? 1.913 -8.263 8.921 1.00 72.00 92 SER A N 1
ATOM 716 C CA . SER A 1 92 ? 2.985 -7.274 9.110 1.00 72.00 92 SER A CA 1
ATOM 717 C C . SER A 1 92 ? 4.349 -7.817 8.686 1.00 72.00 92 SER A C 1
ATOM 719 O O . SER A 1 92 ? 5.123 -7.098 8.068 1.00 72.00 92 SER A O 1
ATOM 721 N N . LEU A 1 93 ? 4.640 -9.086 8.973 1.00 75.69 93 LEU A N 1
ATOM 722 C CA . LEU A 1 93 ? 5.914 -9.725 8.646 1.00 75.69 93 LEU A CA 1
ATOM 723 C C . LEU A 1 93 ? 6.046 -10.005 7.144 1.00 75.69 93 LEU A C 1
ATOM 725 O O . LEU A 1 93 ? 7.104 -9.798 6.556 1.00 75.69 93 LEU A O 1
ATOM 729 N N . ALA A 1 94 ? 4.956 -10.432 6.501 1.00 73.75 94 ALA A N 1
ATOM 730 C CA . ALA A 1 94 ? 4.900 -10.526 5.050 1.00 73.75 94 ALA A CA 1
ATOM 731 C C . ALA A 1 94 ? 5.079 -9.131 4.433 1.00 73.75 94 ALA A C 1
ATOM 733 O O . ALA A 1 94 ? 5.905 -8.947 3.545 1.00 73.75 94 ALA A O 1
ATOM 734 N N . TRP A 1 95 ? 4.381 -8.123 4.954 1.00 68.00 95 TRP A N 1
ATOM 735 C CA . TRP A 1 95 ? 4.457 -6.749 4.465 1.00 68.00 95 TRP A CA 1
ATOM 736 C C . TRP A 1 95 ? 5.871 -6.160 4.553 1.00 68.00 95 TRP A C 1
ATOM 738 O O . TRP A 1 95 ? 6.331 -5.535 3.597 1.00 68.00 95 TRP A O 1
ATOM 748 N N . THR A 1 96 ? 6.597 -6.395 5.651 1.00 70.81 96 THR A N 1
ATOM 749 C CA . THR A 1 96 ? 7.990 -5.941 5.799 1.00 70.81 96 THR A CA 1
ATOM 750 C C . THR A 1 96 ? 8.949 -6.712 4.897 1.00 70.81 96 THR A C 1
ATOM 752 O O . THR A 1 96 ? 9.835 -6.097 4.308 1.00 70.81 96 THR A O 1
ATOM 755 N N . GLY A 1 97 ? 8.745 -8.020 4.711 1.00 72.56 97 GLY A N 1
ATOM 756 C CA . GLY A 1 97 ? 9.516 -8.821 3.756 1.00 72.56 97 GLY A CA 1
ATOM 757 C C . GLY A 1 97 ? 9.370 -8.308 2.322 1.00 72.56 97 GLY A C 1
ATOM 758 O O . GLY A 1 97 ? 10.367 -8.067 1.641 1.00 72.56 97 GLY A O 1
ATOM 759 N N . TRP A 1 98 ? 8.137 -8.036 1.890 1.00 71.62 98 TRP A N 1
ATOM 760 C CA . TRP A 1 98 ? 7.866 -7.463 0.572 1.00 71.62 98 TRP A CA 1
ATOM 761 C C . TRP A 1 98 ? 8.435 -6.045 0.425 1.00 71.62 98 TRP A C 1
ATOM 763 O O . TRP A 1 98 ? 9.058 -5.745 -0.594 1.00 71.62 98 TRP A O 1
ATOM 773 N N . ALA A 1 99 ? 8.322 -5.194 1.449 1.00 74.00 99 ALA A N 1
ATOM 774 C CA . ALA A 1 99 ? 8.913 -3.856 1.429 1.00 74.00 99 ALA A CA 1
ATOM 775 C C . ALA A 1 99 ? 10.445 -3.896 1.263 1.00 74.00 99 ALA A C 1
ATOM 777 O O . ALA A 1 99 ? 10.993 -3.156 0.448 1.00 74.00 99 ALA A O 1
ATOM 778 N N . ILE A 1 100 ? 11.135 -4.799 1.969 1.00 70.88 100 ILE A N 1
ATOM 779 C CA . ILE A 1 100 ? 12.593 -4.971 1.854 1.00 70.88 100 ILE A CA 1
ATOM 780 C C . ILE A 1 100 ? 12.974 -5.454 0.452 1.00 70.88 100 ILE A C 1
ATOM 782 O O . ILE A 1 100 ? 13.891 -4.900 -0.156 1.00 70.88 100 ILE A O 1
ATOM 786 N N . THR A 1 101 ? 12.253 -6.439 -0.097 1.00 73.00 101 THR A N 1
ATOM 787 C CA . THR A 1 101 ? 12.515 -6.915 -1.467 1.00 73.00 101 THR A CA 1
ATOM 788 C C . THR A 1 101 ? 12.306 -5.820 -2.508 1.00 73.00 101 THR A C 1
ATOM 790 O O . THR A 1 101 ? 13.079 -5.725 -3.455 1.00 73.00 101 THR A O 1
ATOM 793 N N . LEU A 1 102 ? 11.320 -4.945 -2.306 1.00 72.00 102 LEU A N 1
ATOM 794 C CA . LEU A 1 102 ? 11.029 -3.834 -3.205 1.00 72.00 102 LEU A CA 1
ATOM 795 C C . LEU A 1 102 ? 12.133 -2.767 -3.155 1.00 72.00 102 LEU A C 1
ATOM 797 O O . LEU A 1 102 ? 12.556 -2.277 -4.200 1.00 72.00 102 LEU A O 1
ATOM 801 N N . VAL A 1 103 ? 12.660 -2.462 -1.965 1.00 74.38 103 VAL A N 1
ATOM 802 C CA . VAL A 1 103 ? 13.817 -1.565 -1.794 1.00 74.38 103 VAL A CA 1
ATOM 803 C C . VAL A 1 103 ? 15.059 -2.129 -2.485 1.00 74.38 103 VAL A C 1
ATOM 805 O O . VAL A 1 103 ? 15.719 -1.415 -3.240 1.00 74.38 103 VAL A O 1
ATOM 808 N N . PHE A 1 104 ? 15.355 -3.415 -2.282 1.00 70.44 104 PHE A N 1
ATOM 809 C CA . PHE A 1 104 ? 16.469 -4.081 -2.960 1.00 70.44 104 PHE A CA 1
ATOM 810 C C . PHE A 1 104 ? 16.288 -4.103 -4.481 1.00 70.44 104 PHE A C 1
ATOM 812 O O . PHE A 1 104 ? 17.240 -3.854 -5.223 1.00 70.44 104 PHE A O 1
ATOM 819 N N . TYR A 1 105 ? 15.067 -4.343 -4.957 1.00 75.81 105 TYR A N 1
ATOM 820 C CA . TYR A 1 105 ? 14.755 -4.326 -6.380 1.00 75.81 105 TYR A CA 1
ATOM 821 C C . TYR A 1 105 ? 14.993 -2.936 -6.987 1.00 75.81 105 TYR A C 1
ATOM 823 O O . TYR A 1 105 ? 15.670 -2.825 -8.008 1.00 75.81 105 TYR A O 1
ATOM 831 N N . LEU A 1 106 ? 14.537 -1.864 -6.326 1.00 74.88 106 LEU A N 1
ATOM 832 C CA . LEU A 1 106 ? 14.808 -0.490 -6.767 1.00 74.88 106 LEU A CA 1
ATOM 833 C C . LEU A 1 106 ? 16.305 -0.169 -6.801 1.00 74.88 106 LEU A C 1
ATOM 835 O O . LEU A 1 106 ? 16.773 0.396 -7.787 1.00 74.88 106 LEU A O 1
ATOM 839 N N . LEU A 1 107 ? 17.062 -0.544 -5.766 1.00 76.94 107 LEU A N 1
ATOM 840 C CA . LEU A 1 107 ? 18.518 -0.358 -5.741 1.00 76.94 107 LEU A CA 1
ATOM 841 C C . LEU A 1 107 ? 19.199 -1.062 -6.918 1.00 76.94 107 LEU A C 1
ATOM 843 O O . LEU A 1 107 ? 20.050 -0.474 -7.582 1.00 76.94 107 LEU A O 1
ATOM 847 N N . THR A 1 108 ? 18.782 -2.292 -7.211 1.00 75.75 108 THR A N 1
ATOM 848 C CA . THR A 1 108 ? 19.323 -3.074 -8.331 1.00 75.75 108 THR A CA 1
ATOM 849 C C . THR A 1 108 ? 19.005 -2.418 -9.678 1.00 75.75 108 THR A C 1
ATOM 851 O O . THR A 1 108 ? 19.877 -2.329 -10.540 1.00 75.75 108 THR A O 1
ATOM 854 N N . VAL A 1 109 ? 17.787 -1.893 -9.850 1.00 74.00 109 VAL A N 1
ATOM 855 C CA . VAL A 1 109 ? 17.389 -1.151 -11.059 1.00 74.00 109 VAL A CA 1
ATOM 856 C C . VAL A 1 109 ? 18.196 0.140 -11.213 1.00 74.00 109 VAL A C 1
ATOM 858 O O . VAL A 1 109 ? 18.651 0.438 -12.315 1.00 74.00 109 VAL A O 1
ATOM 861 N N . ILE A 1 110 ? 18.422 0.889 -10.129 1.00 77.38 110 ILE A N 1
ATOM 862 C CA . ILE A 1 110 ? 19.241 2.112 -10.145 1.00 77.38 110 ILE A CA 1
ATOM 863 C C . ILE A 1 110 ? 20.688 1.782 -10.525 1.00 77.38 110 ILE A C 1
ATOM 865 O O . ILE A 1 110 ? 21.252 2.443 -11.395 1.00 77.38 110 ILE A O 1
ATOM 869 N N . ALA A 1 111 ? 21.272 0.741 -9.926 1.00 77.31 111 ALA A N 1
ATOM 870 C CA . ALA A 1 111 ? 22.622 0.291 -10.252 1.00 77.31 111 ALA A CA 1
ATOM 871 C C . ALA A 1 111 ? 22.738 -0.100 -11.733 1.0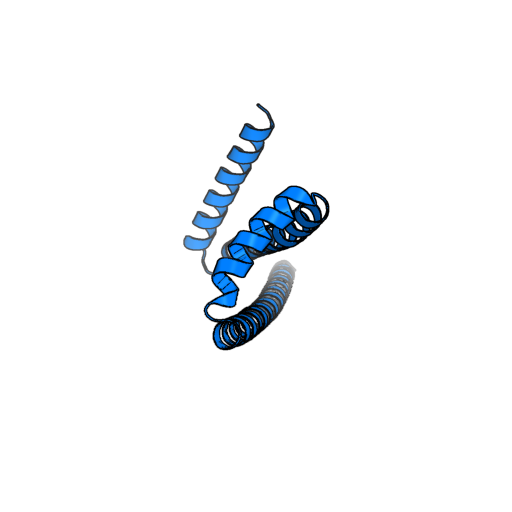0 77.31 111 ALA A C 1
ATOM 873 O O . ALA A 1 111 ? 23.635 0.375 -12.425 1.00 77.31 111 ALA A O 1
ATOM 874 N N . PHE A 1 112 ? 21.779 -0.877 -12.246 1.00 76.31 112 PHE A N 1
ATOM 875 C CA . PHE A 1 112 ? 21.728 -1.251 -13.659 1.00 76.31 112 PHE A CA 1
ATOM 876 C C . PHE A 1 112 ? 21.613 -0.030 -14.583 1.00 76.31 112 PHE A C 1
ATOM 878 O O . PHE A 1 112 ? 22.271 0.039 -15.622 1.00 76.31 112 PHE A O 1
ATOM 885 N N . TRP A 1 113 ? 20.806 0.960 -14.197 1.00 71.38 113 TRP A N 1
ATOM 886 C CA . TRP A 1 113 ? 20.640 2.194 -14.961 1.00 71.38 113 TRP A CA 1
ATOM 887 C C . TRP A 1 113 ? 21.937 3.008 -15.013 1.00 71.38 113 TRP A C 1
ATOM 889 O O . TRP A 1 113 ? 22.324 3.464 -16.088 1.00 71.38 113 TRP A O 1
ATOM 899 N N . ILE A 1 114 ? 22.651 3.115 -13.887 1.00 75.38 114 ILE A N 1
ATOM 900 C CA . ILE A 1 114 ? 23.971 3.757 -13.816 1.00 75.38 114 ILE A CA 1
ATOM 901 C C . ILE A 1 114 ? 24.958 3.034 -14.733 1.00 75.38 114 ILE A C 1
ATOM 903 O O . ILE A 1 114 ? 25.573 3.681 -15.577 1.00 75.38 114 ILE A O 1
ATOM 907 N N . THR A 1 115 ? 25.074 1.706 -14.638 1.00 75.19 115 THR A N 1
ATOM 908 C CA . THR A 1 115 ? 25.978 0.921 -15.494 1.00 75.19 115 THR A CA 1
ATOM 909 C C . THR A 1 115 ? 25.668 1.121 -16.976 1.00 75.19 115 THR A C 1
ATOM 911 O O . THR A 1 115 ? 26.578 1.328 -17.778 1.00 75.19 115 THR A O 1
ATOM 914 N N . ARG A 1 116 ? 24.385 1.128 -17.354 1.00 68.56 116 ARG A N 1
ATOM 915 C CA . ARG A 1 116 ? 23.968 1.367 -18.739 1.00 68.56 116 ARG A CA 1
ATOM 916 C C . ARG A 1 116 ? 24.334 2.773 -19.223 1.00 68.56 116 ARG A C 1
ATOM 918 O O . ARG A 1 116 ? 24.796 2.913 -20.353 1.00 68.56 116 ARG A O 1
ATOM 925 N N . ASN A 1 117 ? 24.152 3.797 -18.389 1.00 68.94 117 ASN A N 1
ATOM 926 C CA . ASN A 1 117 ? 24.510 5.174 -18.739 1.00 68.94 117 ASN A CA 1
ATOM 927 C C . ASN A 1 117 ? 26.027 5.349 -18.911 1.00 68.94 117 ASN A C 1
ATOM 929 O O . ASN A 1 117 ? 26.462 6.041 -19.826 1.00 68.94 117 ASN A O 1
ATOM 933 N N . GLN A 1 118 ? 26.828 4.677 -18.080 1.00 65.69 118 GLN A N 1
ATOM 934 C CA . GLN A 1 118 ? 28.292 4.686 -18.189 1.00 65.69 118 GLN A CA 1
ATOM 935 C C . GLN A 1 118 ? 28.772 4.020 -19.489 1.00 65.69 118 GLN A C 1
ATOM 937 O O . GLN A 1 118 ? 29.623 4.566 -20.187 1.00 65.69 118 GLN A O 1
ATOM 942 N N . MET A 1 119 ? 28.178 2.883 -19.870 1.00 63.16 119 MET A N 1
ATOM 943 C CA . MET A 1 119 ? 28.497 2.194 -21.131 1.00 63.16 119 MET A CA 1
ATOM 944 C C . MET A 1 119 ? 28.134 3.050 -22.354 1.00 63.16 119 MET A C 1
ATOM 946 O O . MET A 1 119 ? 28.883 3.093 -23.324 1.00 63.16 119 MET A O 1
ATOM 950 N N . ALA A 1 120 ? 27.012 3.775 -22.304 1.00 58.16 120 ALA A N 1
ATOM 951 C CA . ALA A 1 120 ? 26.620 4.692 -23.375 1.00 58.16 120 ALA A CA 1
ATOM 952 C C . ALA A 1 120 ? 27.585 5.885 -23.520 1.00 58.16 120 ALA A C 1
ATOM 954 O O . ALA A 1 120 ? 27.830 6.328 -24.639 1.00 58.16 120 ALA A O 1
ATOM 955 N N . GLN A 1 121 ? 28.163 6.380 -22.418 1.00 54.38 121 GLN A N 1
ATOM 956 C CA . GLN A 1 121 ? 29.197 7.420 -22.463 1.00 54.38 121 GLN A CA 1
ATOM 957 C C . GLN A 1 121 ? 30.547 6.899 -22.976 1.00 54.38 121 GLN A C 1
ATOM 959 O O . GLN A 1 121 ? 31.225 7.629 -23.688 1.00 54.38 121 GLN A O 1
ATOM 964 N N . GLN A 1 122 ? 30.922 5.652 -22.669 1.00 53.09 122 GLN A N 1
ATOM 965 C CA . GLN A 1 122 ? 32.159 5.041 -23.182 1.00 53.09 122 GLN A CA 1
ATOM 966 C C . GLN A 1 122 ? 32.121 4.725 -24.681 1.00 53.09 122 GLN A C 1
ATOM 968 O O . GLN A 1 122 ? 33.165 4.735 -25.313 1.00 53.09 122 GLN A O 1
ATOM 973 N N . VAL A 1 123 ? 30.951 4.442 -25.259 1.00 55.62 123 VAL A N 1
ATOM 974 C CA . VAL A 1 123 ? 30.810 4.176 -26.707 1.00 55.62 123 VAL A CA 1
ATOM 975 C C . VAL A 1 123 ? 30.800 5.469 -27.538 1.00 55.62 123 VAL A C 1
ATOM 977 O O . VAL A 1 123 ? 31.021 5.429 -28.745 1.00 55.62 123 VAL A O 1
ATOM 980 N N . ALA A 1 124 ? 30.528 6.615 -26.908 1.00 53.53 124 ALA A N 1
ATOM 981 C CA . ALA A 1 124 ? 30.484 7.925 -27.558 1.00 53.53 124 ALA A CA 1
ATOM 982 C C . ALA A 1 124 ? 31.812 8.712 -27.483 1.00 53.53 124 ALA A C 1
ATOM 984 O O . ALA A 1 124 ? 31.878 9.813 -28.034 1.00 53.53 124 ALA A O 1
ATOM 985 N N . ALA A 1 125 ? 32.829 8.177 -26.798 1.00 46.50 125 ALA A N 1
ATOM 986 C CA . ALA A 1 125 ? 34.181 8.730 -26.678 1.00 46.50 125 ALA A CA 1
ATOM 987 C C . ALA A 1 125 ? 35.174 7.892 -27.494 1.00 46.50 125 ALA A C 1
ATOM 989 O O . ALA A 1 125 ? 36.117 8.499 -28.049 1.00 46.50 125 ALA A O 1
#

Secondary structure (DSSP, 8-state):
-HHHHHHHHHHHHHHHHHHHHHH-TTSSHHHHHHHHHHHHHHHHHHHHHHHHHHHHHSHHHHHHHHHHHHHHHTTSHHHHHHHHHHHHHHHHHHHHHHHHHHHHHHHHHHHHHHHHHHHHHHH--

InterPro domains:
  IPR047759 Antiholin LysA-like [NF038378] (1-124)
  IPR047759 Antiholin LysA-like [PF28015] (1-123)

Foldseek 3Di:
DVVVVVVVVVVVVLVVLVVCCVVCVVDCSVLVNVVVVVVVVVVVVVVVVVVVVVCVVVPPNVVVVVVVVCVVCVVPPPPVVVVVVVVVVVVVVVVVVVVVVSVVVVVVVVVVVVVVVVVVVVVVD

Sequence (125 aa):
MKKKLISGLFLMLWMALLIAAMVYPQGIFPVLAASGVWVACLLTWAVIPVALAALIKNGPLWQELRASLLKTITRKENVFISWVMRLLIVVSLAWTGWAITLVFYLLTVIAFWITRNQMAQQVAA

Radius of gyration: 22.58 Å; chains: 1; bounding box: 56×39×52 Å